Protein AF-A0A9P5ZU02-F1 (afdb_monomer_lite)

Radius of gyration: 15.16 Å; chains: 1; bounding box: 35×29×35 Å

InterPro domains:
  IPR001128 Cytochrome P450 [PF00067] (3-68)
  IPR002401 Cytochrome P450, E-class, group I [PR00463] (22-46)
  IPR002401 Cytochrome P450, E-class, group I [PR00463] (61-70)
  IPR036396 Cytochrome P450 superfamily [G3DSA:1.10.630.10] (1-69)
  IPR036396 Cytochrome P450 superfamily [SSF48264] (2-68)
  IPR050364 Cytochrome P450 monooxygenase, fungi [PTHR46300] (2-68)

Organism: Pleurotus eryngii (NCBI:txid5323)

pLDDT: mean 75.66, std 14.56, range [38.59, 95.25]

Foldseek 3Di:
DACAWDDDPPDIDGHPHDDDDPLVCVQQDCVQDPPSVDPDPCQQVDAPVDRQAGPVRHGPCPVVNDDDPD

Structure (mmCIF, N/CA/C/O backbone):
data_AF-A0A9P5ZU02-F1
#
_entry.id   AF-A0A9P5ZU02-F1
#
loop_
_atom_site.group_PDB
_atom_site.id
_atom_site.type_symbol
_atom_site.label_atom_id
_atom_site.label_alt_id
_atom_site.label_comp_id
_atom_site.label_asym_id
_atom_site.label_entity_id
_atom_site.label_seq_id
_atom_site.pdbx_PDB_ins_code
_atom_site.Cartn_x
_atom_site.Cartn_y
_atom_site.Cartn_z
_atom_site.occupancy
_atom_site.B_iso_or_equiv
_atom_site.auth_seq_id
_atom_site.auth_comp_id
_atom_site.auth_asym_id
_atom_site.auth_atom_id
_atom_site.pdbx_PDB_model_num
ATOM 1 N N . MET A 1 1 ? -5.981 -3.526 11.292 1.00 83.50 1 MET A N 1
ATOM 2 C CA . MET A 1 1 ? -7.147 -2.848 11.901 1.00 83.50 1 MET A CA 1
ATOM 3 C C . MET A 1 1 ? -6.636 -1.827 12.902 1.00 83.50 1 MET A C 1
ATOM 5 O O . MET A 1 1 ? -5.633 -2.105 13.552 1.00 83.50 1 MET A O 1
ATOM 9 N N . ALA A 1 2 ? -7.265 -0.657 12.994 1.00 88.25 2 ALA A N 1
ATOM 10 C CA . ALA A 1 2 ? -6.919 0.355 13.985 1.00 88.25 2 ALA A CA 1
ATOM 11 C C . ALA A 1 2 ? -7.334 -0.115 15.389 1.00 88.25 2 ALA A C 1
ATOM 13 O O . ALA A 1 2 ? -8.503 -0.410 15.617 1.00 88.25 2 ALA A O 1
ATOM 14 N N . ALA A 1 3 ? -6.380 -0.196 16.319 1.00 90.00 3 ALA A N 1
ATOM 15 C CA . ALA A 1 3 ? -6.636 -0.636 17.697 1.00 90.00 3 ALA A CA 1
ATOM 16 C C . ALA A 1 3 ? -7.266 0.451 18.590 1.00 90.00 3 ALA A C 1
ATOM 18 O O . ALA A 1 3 ? -7.618 0.177 19.728 1.00 90.00 3 ALA A O 1
ATOM 19 N N . ARG A 1 4 ? -7.314 1.691 18.099 1.00 92.50 4 ARG A N 1
ATOM 20 C CA . ARG A 1 4 ? -7.897 2.879 18.731 1.00 92.50 4 ARG A CA 1
ATOM 21 C C . ARG A 1 4 ? -8.059 3.964 17.672 1.00 92.50 4 ARG A C 1
ATOM 23 O O . ARG A 1 4 ? -7.492 3.828 16.583 1.00 92.50 4 ARG A O 1
ATOM 30 N N . ASP A 1 5 ? -8.725 5.053 18.025 1.00 92.69 5 ASP A N 1
ATOM 31 C CA . ASP A 1 5 ? -8.764 6.265 17.208 1.00 92.69 5 ASP A CA 1
ATOM 32 C C . ASP A 1 5 ? -7.346 6.812 16.969 1.00 92.69 5 ASP A C 1
ATOM 34 O O . ASP A 1 5 ? -6.546 6.992 17.895 1.00 92.69 5 ASP A O 1
ATOM 38 N N . ILE A 1 6 ? -7.019 7.070 15.702 1.00 93.88 6 ILE A N 1
ATOM 39 C CA . ILE A 1 6 ? -5.727 7.602 15.264 1.00 93.88 6 ILE A CA 1
ATOM 40 C C . ILE A 1 6 ? -5.971 8.868 14.443 1.00 93.88 6 ILE A C 1
ATOM 42 O O . ILE A 1 6 ? -6.768 8.888 13.506 1.00 93.88 6 ILE A O 1
ATOM 46 N N . ARG A 1 7 ? -5.225 9.931 14.750 1.00 93.19 7 ARG A N 1
ATOM 47 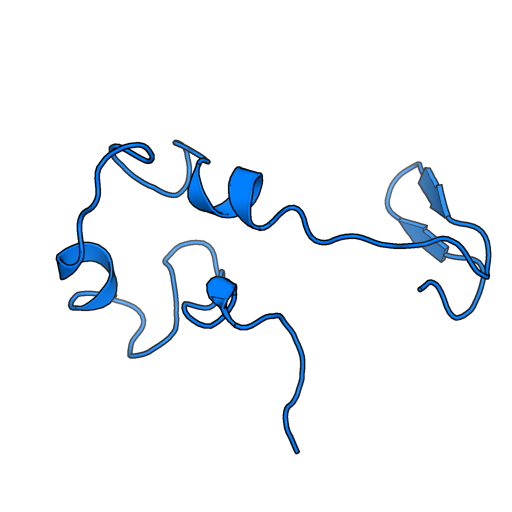C CA . ARG A 1 7 ? -5.081 11.088 13.859 1.00 93.19 7 ARG A CA 1
ATOM 48 C C . ARG A 1 7 ? -3.820 10.894 13.028 1.00 93.19 7 ARG A C 1
ATOM 50 O O . ARG A 1 7 ? -2.719 10.887 13.572 1.00 93.19 7 ARG A O 1
ATOM 57 N N . TYR A 1 8 ? -3.986 10.712 11.722 1.00 85.25 8 TYR A N 1
ATOM 58 C CA . TYR A 1 8 ? -2.880 10.607 10.776 1.00 85.25 8 TYR A CA 1
ATOM 59 C C . TYR A 1 8 ? -2.937 11.775 9.796 1.00 85.25 8 TYR A C 1
ATOM 61 O O . TYR A 1 8 ? -3.877 11.888 9.007 1.00 85.25 8 TYR A O 1
ATOM 69 N N . LYS A 1 9 ? -1.929 12.654 9.849 1.00 88.94 9 LYS A N 1
ATOM 70 C CA . LYS A 1 9 ? -1.950 13.951 9.153 1.00 88.94 9 LYS A CA 1
ATOM 71 C C . LYS A 1 9 ? -3.266 14.686 9.477 1.00 88.94 9 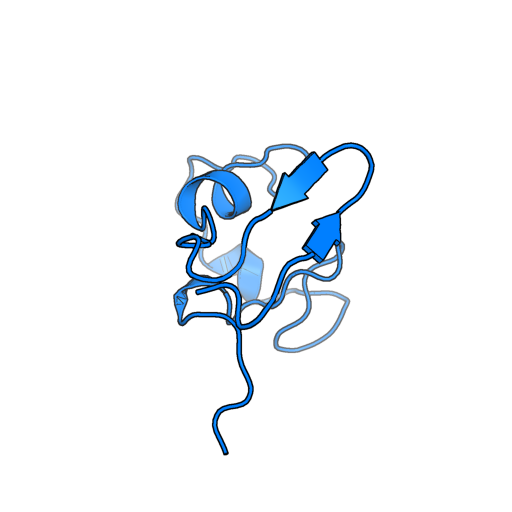LYS A C 1
ATOM 73 O O . LYS A 1 9 ? -3.587 14.882 10.646 1.00 88.94 9 LYS A O 1
ATOM 78 N N . GLU A 1 10 ? -4.048 15.042 8.463 1.00 93.56 10 GLU A N 1
ATOM 79 C CA . GLU A 1 10 ? -5.341 15.722 8.617 1.00 93.56 10 GLU A CA 1
ATOM 80 C C . GLU A 1 10 ? -6.528 14.756 8.802 1.00 93.56 10 GLU A C 1
ATOM 82 O O . GLU A 1 10 ? -7.646 15.184 9.101 1.00 93.56 10 GLU A O 1
ATOM 87 N N . HIS A 1 11 ? -6.292 13.445 8.703 1.00 89.81 11 HIS A N 1
ATOM 88 C CA . HIS A 1 11 ? -7.331 12.420 8.699 1.00 89.81 11 HIS A CA 1
ATOM 89 C C . HIS A 1 11 ? -7.569 11.839 10.095 1.00 89.81 11 HIS A C 1
ATOM 91 O O . HIS A 1 11 ? -6.638 11.586 10.864 1.00 89.81 11 HIS A O 1
ATOM 97 N N . HIS A 1 12 ? -8.842 11.607 10.416 1.00 94.81 12 HIS A N 1
ATOM 98 C CA . HIS A 1 12 ? -9.264 10.840 11.585 1.00 94.81 12 HIS A CA 1
ATOM 99 C C . HIS A 1 12 ? -9.604 9.410 11.158 1.00 94.81 12 HIS A C 1
ATOM 101 O O . HIS A 1 12 ? -10.465 9.215 10.303 1.00 94.81 12 HIS A O 1
ATOM 107 N N . ILE A 1 13 ? -8.917 8.429 11.741 1.00 93.69 13 ILE A N 1
ATOM 108 C CA . ILE A 1 13 ? -9.121 7.000 11.509 1.00 93.69 13 ILE A CA 1
ATOM 109 C C . ILE A 1 13 ? -9.742 6.423 12.786 1.00 93.69 13 ILE A C 1
ATOM 111 O O . ILE A 1 13 ? -9.035 6.343 13.793 1.00 93.69 13 ILE A O 1
ATOM 115 N N . PRO A 1 14 ? -11.029 6.042 12.768 1.00 95.25 14 PRO A N 1
ATOM 116 C CA . PRO A 1 14 ? -11.693 5.478 13.937 1.00 95.25 14 PRO A CA 1
ATOM 117 C C . PRO A 1 14 ? -11.115 4.122 14.359 1.00 95.25 14 PRO A C 1
ATOM 119 O O . PRO A 1 14 ? -10.612 3.355 13.531 1.00 95.25 14 PRO A O 1
ATOM 122 N N . GLU A 1 15 ? -11.260 3.794 15.636 1.00 94.38 15 GLU A N 1
ATOM 123 C CA . GLU A 1 15 ? -11.060 2.454 16.172 1.00 94.38 15 GLU A CA 1
ATOM 124 C C . GLU A 1 15 ? -11.876 1.424 15.379 1.00 94.38 15 GLU A C 1
ATOM 126 O O . GLU A 1 15 ? -13.005 1.670 14.954 1.00 94.38 15 GLU A O 1
ATOM 131 N N . GLY A 1 16 ? -11.279 0.259 15.129 1.00 90.31 16 GLY A N 1
ATOM 132 C CA . GLY A 1 16 ? -11.904 -0.802 14.343 1.00 90.31 16 GLY A CA 1
ATOM 133 C C . GLY A 1 16 ? -11.840 -0.592 12.827 1.00 90.31 16 GLY A C 1
ATOM 134 O O . GLY A 1 16 ? -12.161 -1.517 12.080 1.00 90.31 16 GLY A O 1
ATOM 135 N N . ALA A 1 17 ? -11.361 0.559 12.335 1.00 92.69 17 ALA A N 1
ATOM 136 C CA . ALA A 1 17 ? -11.179 0.770 10.903 1.00 92.69 17 ALA A CA 1
ATOM 137 C C . ALA A 1 17 ? -10.203 -0.256 10.300 1.00 92.69 17 ALA A C 1
ATOM 139 O O . ALA A 1 17 ? -9.139 -0.569 10.857 1.00 92.69 17 ALA A O 1
ATOM 140 N N . ILE A 1 18 ? -10.553 -0.781 9.126 1.00 89.94 18 ILE A N 1
ATOM 141 C CA . ILE A 1 18 ? -9.667 -1.654 8.358 1.00 89.94 18 ILE A CA 1
ATOM 142 C C . ILE A 1 18 ? -8.628 -0.771 7.669 1.00 89.94 18 ILE A C 1
ATOM 144 O O . ILE A 1 18 ? -8.963 0.129 6.908 1.00 89.94 18 ILE A O 1
ATOM 148 N N . ILE A 1 19 ? -7.356 -1.049 7.945 1.00 85.69 19 ILE A N 1
ATOM 149 C CA . ILE A 1 19 ? -6.218 -0.393 7.302 1.00 85.69 19 ILE A CA 1
ATOM 150 C C . ILE A 1 19 ? -5.627 -1.418 6.343 1.00 85.69 19 ILE A C 1
ATOM 152 O O . ILE A 1 19 ? -5.230 -2.499 6.783 1.00 85.69 19 ILE A O 1
ATOM 156 N N . VAL A 1 20 ? -5.599 -1.082 5.055 1.00 86.75 20 VAL A N 1
ATOM 157 C CA . VAL A 1 20 ? -5.039 -1.923 3.994 1.00 86.75 20 VAL A CA 1
ATOM 158 C C . VAL A 1 20 ? -3.793 -1.244 3.452 1.00 86.75 20 VAL A C 1
ATOM 160 O O . VAL A 1 20 ? -3.814 -0.060 3.121 1.00 86.75 20 VAL A O 1
ATOM 163 N N . MET A 1 21 ? -2.706 -2.000 3.355 1.00 82.44 21 MET A N 1
ATOM 164 C CA . MET A 1 21 ? -1.505 -1.562 2.659 1.00 82.44 21 MET A CA 1
ATOM 165 C C . MET A 1 21 ? -1.698 -1.821 1.165 1.00 82.44 21 MET A C 1
ATOM 167 O O . MET A 1 21 ? -1.830 -2.975 0.760 1.00 82.44 21 MET A O 1
ATOM 171 N N . ASN A 1 22 ? -1.739 -0.762 0.352 1.00 84.62 22 ASN A N 1
ATOM 172 C CA . ASN A 1 22 ? -1.839 -0.885 -1.103 1.00 84.62 22 ASN A CA 1
ATOM 173 C C . ASN A 1 22 ? -0.480 -1.289 -1.690 1.00 84.62 22 ASN A C 1
ATOM 175 O O . ASN A 1 22 ? 0.242 -0.460 -2.237 1.00 84.62 22 ASN A O 1
ATOM 179 N N . THR A 1 23 ? -0.127 -2.564 -1.535 1.00 80.88 23 THR A N 1
ATOM 180 C CA . THR A 1 23 ? 1.132 -3.120 -2.0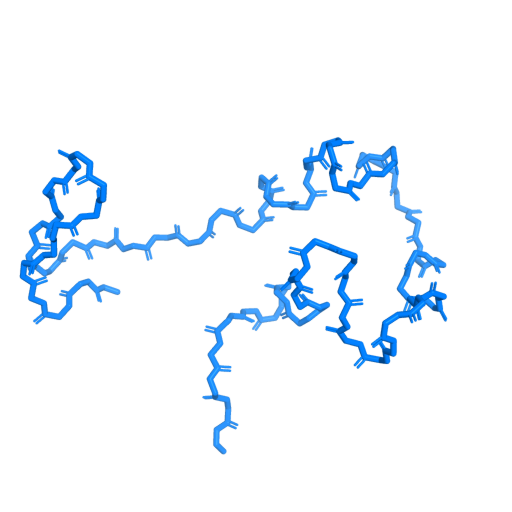45 1.00 80.88 23 THR A CA 1
ATOM 181 C C . THR A 1 23 ? 1.259 -2.926 -3.550 1.00 80.88 23 THR A C 1
ATOM 183 O O . THR A 1 23 ? 2.325 -2.539 -4.006 1.00 80.88 23 THR A O 1
ATOM 186 N N . TRP A 1 24 ? 0.175 -3.100 -4.314 1.00 83.75 24 TRP A N 1
ATOM 187 C CA . TRP A 1 24 ? 0.190 -2.861 -5.760 1.00 83.75 24 TRP A CA 1
ATOM 188 C C . TRP A 1 24 ? 0.622 -1.431 -6.095 1.00 83.75 24 TRP A C 1
ATOM 190 O O . TRP A 1 24 ? 1.566 -1.256 -6.856 1.00 83.75 24 TRP A O 1
ATOM 200 N N . GLY A 1 25 ? -0.009 -0.428 -5.473 1.00 84.44 25 GLY A N 1
ATOM 201 C CA . GLY A 1 25 ? 0.326 0.978 -5.707 1.00 84.44 25 GLY A CA 1
ATOM 202 C C . GLY A 1 25 ? 1.762 1.319 -5.315 1.00 84.44 25 GLY A C 1
ATOM 203 O O . GLY A 1 25 ? 2.425 2.033 -6.050 1.00 84.44 25 GLY A O 1
ATOM 204 N N . ILE A 1 26 ? 2.259 0.750 -4.212 1.00 82.19 26 ILE A N 1
ATOM 205 C CA . ILE A 1 26 ? 3.656 0.916 -3.783 1.00 82.19 26 ILE A CA 1
ATOM 206 C C . ILE A 1 26 ? 4.625 0.366 -4.843 1.00 82.19 26 ILE A C 1
ATOM 208 O O . ILE A 1 26 ? 5.598 1.027 -5.178 1.00 82.19 26 ILE A O 1
ATOM 212 N N . PHE A 1 27 ? 4.357 -0.819 -5.402 1.00 80.00 27 PHE A N 1
ATOM 213 C CA . PHE A 1 27 ? 5.223 -1.420 -6.426 1.00 80.00 27 PHE A CA 1
ATOM 214 C C . PHE A 1 27 ? 5.068 -0.819 -7.825 1.00 80.00 27 PHE A C 1
ATOM 216 O O . PHE A 1 27 ? 5.908 -1.088 -8.678 1.00 80.00 27 PHE A O 1
ATOM 223 N N . HIS A 1 28 ? 4.026 -0.015 -8.057 1.00 86.19 28 HIS A N 1
ATOM 224 C CA . HIS A 1 28 ? 3.782 0.647 -9.341 1.00 86.19 28 HIS A CA 1
ATOM 225 C C . HIS A 1 28 ? 4.083 2.153 -9.316 1.00 86.19 28 HIS A C 1
ATOM 227 O O . HIS A 1 28 ? 3.733 2.875 -10.250 1.00 86.19 28 HIS A O 1
ATOM 233 N N . ASP A 1 29 ? 4.728 2.641 -8.256 1.00 84.31 29 ASP A N 1
ATOM 234 C CA . ASP A 1 29 ? 5.113 4.041 -8.140 1.00 84.31 29 ASP A CA 1
ATOM 235 C C . ASP A 1 29 ? 6.358 4.339 -8.988 1.00 84.31 29 ASP A C 1
ATOM 237 O O . ASP A 1 29 ? 7.459 3.880 -8.688 1.00 84.31 29 ASP A O 1
ATOM 241 N N . ALA A 1 30 ? 6.189 5.126 -10.051 1.00 84.94 30 ALA A N 1
ATOM 242 C CA . ALA A 1 30 ? 7.272 5.498 -10.958 1.00 84.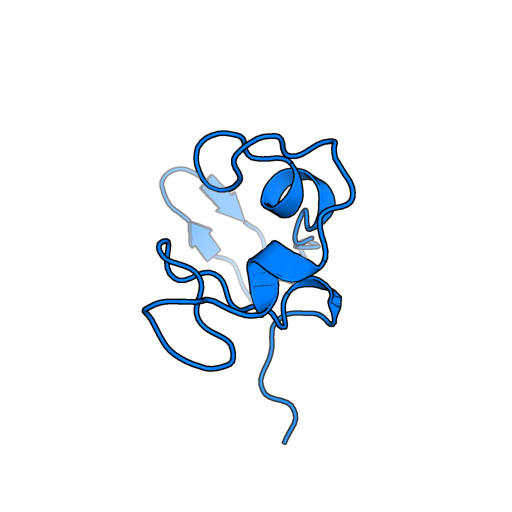94 30 ALA A CA 1
ATOM 243 C C . ALA A 1 30 ? 8.323 6.428 -10.319 1.00 84.94 30 ALA A C 1
ATOM 245 O O . ALA A 1 30 ? 9.415 6.556 -10.871 1.00 84.94 30 ALA A O 1
ATOM 246 N N . GLU A 1 31 ? 8.024 7.074 -9.183 1.00 83.81 31 GLU A N 1
ATOM 247 C CA . GLU A 1 31 ? 9.019 7.854 -8.428 1.00 83.81 31 GLU A CA 1
ATOM 248 C C . GLU A 1 31 ? 10.018 6.947 -7.693 1.00 83.81 31 GLU A C 1
ATOM 250 O O . GLU A 1 31 ? 11.148 7.353 -7.425 1.00 83.81 31 GLU A O 1
ATOM 255 N N . VAL A 1 32 ? 9.609 5.711 -7.396 1.00 77.06 32 VAL A N 1
ATOM 256 C CA . VAL A 1 32 ? 10.401 4.707 -6.674 1.00 77.06 32 VAL A CA 1
ATOM 257 C C . VAL A 1 32 ? 11.031 3.697 -7.634 1.00 77.06 32 VAL A C 1
ATOM 259 O O . VAL A 1 32 ? 12.171 3.266 -7.463 1.00 77.06 32 VAL A O 1
ATOM 262 N N . PHE A 1 33 ? 10.270 3.300 -8.648 1.00 78.75 33 PHE A N 1
ATOM 263 C CA . PHE A 1 33 ? 10.538 2.150 -9.488 1.00 78.75 33 PHE A CA 1
ATOM 264 C C . PHE A 1 33 ? 10.613 2.572 -10.953 1.00 78.75 33 PHE A C 1
ATOM 266 O O . PHE A 1 33 ? 9.590 2.796 -11.593 1.00 78.75 33 PHE A O 1
ATOM 273 N N . GLU A 1 34 ? 11.824 2.634 -11.517 1.00 79.62 34 GLU A N 1
ATOM 274 C CA . GLU A 1 34 ? 12.003 2.896 -12.949 1.00 79.62 34 GLU A CA 1
ATOM 275 C C . GLU A 1 34 ? 11.336 1.775 -13.765 1.00 79.62 34 GLU A C 1
ATOM 277 O O . GLU A 1 34 ? 11.610 0.600 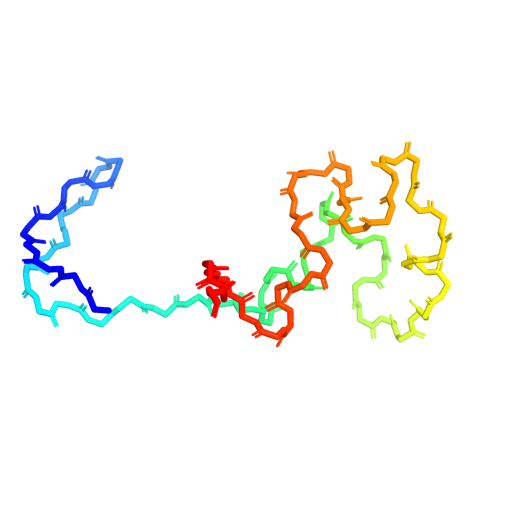-13.545 1.00 79.62 34 GLU A O 1
ATOM 282 N N . ASN A 1 35 ? 10.439 2.110 -14.697 1.00 82.75 35 ASN A N 1
ATOM 283 C CA . ASN A 1 35 ? 9.614 1.136 -15.430 1.00 82.75 35 ASN A CA 1
ATOM 284 C C . ASN A 1 35 ? 8.841 0.172 -14.493 1.00 82.75 35 ASN A C 1
ATOM 286 O O . ASN A 1 35 ? 9.136 -1.027 -14.470 1.00 82.75 35 ASN A O 1
ATOM 290 N N . PRO A 1 36 ? 7.865 0.668 -13.710 1.00 82.81 36 PRO A N 1
ATOM 291 C CA . PRO A 1 36 ? 7.176 -0.121 -12.683 1.00 82.81 36 PRO A CA 1
ATOM 292 C C . PRO A 1 36 ? 6.366 -1.304 -13.236 1.00 82.81 36 PRO A C 1
ATOM 294 O O . PRO A 1 36 ? 6.207 -2.315 -12.562 1.00 82.81 36 PRO A O 1
ATOM 297 N N . ASP A 1 37 ? 5.887 -1.197 -14.476 1.00 87.06 37 ASP A N 1
ATOM 298 C CA . ASP A 1 37 ? 5.070 -2.227 -15.130 1.00 87.06 37 ASP A CA 1
ATOM 299 C C . ASP A 1 37 ? 5.898 -3.385 -15.724 1.00 87.06 37 ASP A C 1
ATOM 301 O O . ASP A 1 37 ? 5.343 -4.365 -16.230 1.00 87.06 37 ASP A O 1
ATOM 305 N N . THR A 1 38 ? 7.231 -3.285 -15.695 1.00 87.19 38 THR A N 1
ATOM 306 C CA . THR A 1 38 ? 8.133 -4.295 -16.259 1.00 87.19 38 THR A CA 1
ATOM 307 C C . THR A 1 38 ? 8.583 -5.270 -15.177 1.00 87.19 38 THR A C 1
ATOM 309 O O . THR A 1 38 ? 9.112 -4.872 -14.141 1.00 87.19 38 THR A O 1
ATOM 312 N N . PHE A 1 39 ? 8.447 -6.573 -15.441 1.00 82.94 39 PHE A N 1
ATOM 313 C CA . PHE A 1 39 ? 9.042 -7.601 -14.589 1.00 82.94 39 PHE A CA 1
ATOM 314 C C . PHE A 1 39 ? 10.572 -7.586 -14.728 1.00 82.94 39 PHE A C 1
ATOM 316 O O . PHE A 1 39 ? 11.121 -8.151 -15.673 1.00 82.94 39 PHE A O 1
ATOM 323 N N . ASP A 1 40 ? 11.243 -6.933 -13.779 1.00 78.44 40 ASP A N 1
ATOM 324 C CA . ASP A 1 40 ? 12.699 -6.821 -13.697 1.00 78.44 40 ASP A CA 1
ATOM 325 C C . ASP A 1 40 ? 13.213 -7.416 -12.370 1.00 78.44 40 ASP A C 1
ATOM 327 O O . ASP A 1 40 ? 13.205 -6.740 -11.336 1.00 78.44 40 ASP A O 1
ATOM 331 N N . PRO A 1 41 ? 13.639 -8.692 -12.361 1.00 76.81 41 PRO A N 1
ATOM 332 C CA . PRO A 1 41 ? 14.145 -9.344 -11.157 1.00 76.81 41 PRO A CA 1
ATOM 333 C C . PRO A 1 41 ? 15.520 -8.818 -10.718 1.00 76.81 41 PRO A C 1
ATOM 335 O O . PRO A 1 41 ? 15.871 -8.970 -9.548 1.00 76.81 41 PRO A O 1
ATOM 338 N N . GLU A 1 42 ? 16.303 -8.201 -11.613 1.00 77.19 42 GLU A N 1
ATOM 339 C CA . GLU A 1 42 ? 17.644 -7.694 -11.285 1.00 77.19 42 GLU A CA 1
ATOM 340 C C . GLU A 1 42 ? 17.595 -6.468 -10.363 1.00 77.19 42 GLU A C 1
ATOM 342 O O . GLU A 1 42 ? 18.551 -6.200 -9.630 1.00 77.19 42 GLU A O 1
ATOM 347 N N . ARG A 1 43 ? 16.451 -5.780 -10.324 1.00 74.94 43 ARG A N 1
ATOM 348 C CA . ARG A 1 43 ? 16.167 -4.633 -9.454 1.00 74.94 43 ARG A CA 1
ATOM 349 C C . ARG A 1 43 ? 16.449 -4.871 -7.971 1.00 74.94 43 ARG A C 1
ATOM 351 O O . ARG A 1 43 ? 16.839 -3.946 -7.269 1.00 74.94 43 ARG A O 1
ATOM 358 N N . TYR A 1 44 ? 16.285 -6.106 -7.501 1.00 71.31 44 TYR A N 1
ATOM 359 C CA . TYR A 1 44 ? 16.491 -6.483 -6.097 1.00 71.31 44 TYR A CA 1
ATOM 360 C C . TYR A 1 44 ? 17.882 -7.077 -5.830 1.00 71.31 44 TYR A C 1
ATOM 362 O O . TYR A 1 44 ? 18.207 -7.415 -4.698 1.00 71.31 44 TYR A O 1
ATOM 370 N N . VAL A 1 45 ? 18.714 -7.226 -6.867 1.00 69.31 45 VAL A N 1
ATOM 371 C CA . VAL A 1 45 ? 20.054 -7.835 -6.776 1.00 69.31 45 VAL A CA 1
ATOM 372 C C . VAL A 1 45 ? 21.134 -6.785 -6.489 1.00 69.31 45 VAL A C 1
ATOM 374 O O . VAL A 1 45 ? 22.195 -7.114 -5.965 1.00 69.31 45 VAL A O 1
ATOM 377 N N . LYS A 1 46 ? 20.880 -5.512 -6.825 1.00 56.09 46 LYS A N 1
ATOM 378 C CA . LYS A 1 46 ? 21.836 -4.399 -6.696 1.00 56.09 46 LYS A CA 1
ATOM 379 C C . LYS A 1 46 ? 21.269 -3.232 -5.890 1.00 56.09 46 LYS A C 1
ATOM 381 O O . LYS A 1 46 ? 21.370 -2.082 -6.310 1.00 56.09 46 LYS A O 1
ATOM 386 N N . SER A 1 47 ? 20.677 -3.507 -4.734 1.00 58.22 47 SER A N 1
ATOM 387 C CA . SER A 1 47 ? 20.422 -2.412 -3.805 1.00 58.22 47 SER A CA 1
ATOM 388 C C . SER A 1 47 ? 21.755 -1.875 -3.269 1.00 58.22 47 SER A C 1
ATOM 390 O O . SER A 1 47 ? 22.511 -2.595 -2.614 1.00 58.22 47 SER A O 1
ATOM 392 N N . GLU A 1 48 ? 22.028 -0.588 -3.500 1.00 53.66 48 GLU A N 1
ATOM 393 C CA . GLU A 1 48 ? 23.152 0.138 -2.885 1.00 53.66 48 GLU A CA 1
ATOM 394 C C . GLU A 1 48 ? 23.035 0.230 -1.347 1.00 53.66 48 GLU A C 1
ATOM 396 O O . GLU A 1 48 ? 23.977 0.641 -0.669 1.00 53.66 48 GLU A O 1
ATOM 401 N N . TYR A 1 49 ? 21.893 -0.183 -0.787 1.00 53.94 49 TYR A N 1
ATOM 402 C CA . TYR A 1 49 ? 21.536 -0.087 0.628 1.00 53.94 49 TYR A CA 1
ATOM 403 C C . TYR A 1 49 ? 21.597 -1.440 1.366 1.00 53.94 49 TYR A C 1
ATOM 405 O O . TYR A 1 49 ? 21.317 -1.496 2.566 1.00 53.94 49 TYR A O 1
ATOM 413 N N . GLY A 1 50 ? 22.033 -2.508 0.683 1.00 53.41 50 GLY A N 1
ATOM 414 C CA . GLY A 1 50 ? 22.157 -3.868 1.219 1.00 53.41 50 GLY A CA 1
ATOM 415 C C . GLY A 1 50 ? 20.889 -4.713 1.057 1.00 53.41 50 GLY A C 1
ATOM 416 O O . GLY A 1 50 ? 19.832 -4.201 0.691 1.00 53.41 50 GLY A O 1
ATOM 417 N N . ASP A 1 51 ? 21.007 -6.019 1.330 1.00 53.50 51 ASP A N 1
ATOM 418 C CA . ASP A 1 51 ? 19.911 -6.992 1.212 1.00 53.50 51 ASP A CA 1
ATOM 419 C C . ASP A 1 51 ? 18.667 -6.520 1.991 1.00 53.50 51 ASP A C 1
ATOM 421 O O . ASP A 1 51 ? 18.643 -6.544 3.226 1.00 53.50 51 ASP A O 1
ATOM 425 N N . GLY A 1 52 ? 17.617 -6.098 1.281 1.00 53.84 52 GLY A N 1
ATOM 426 C CA . GLY A 1 52 ? 16.326 -5.756 1.875 1.00 53.84 52 GLY A CA 1
ATOM 427 C C . GLY A 1 52 ? 15.990 -4.267 1.989 1.00 53.84 52 GLY A C 1
ATOM 428 O O . GLY A 1 52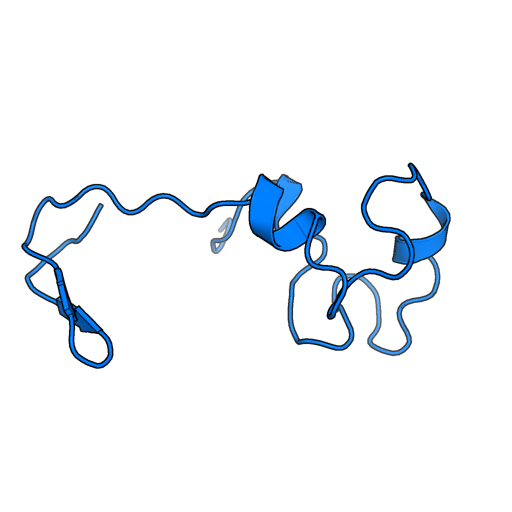 ? 14.919 -3.963 2.529 1.00 53.84 52 GLY A O 1
ATOM 429 N N . ALA A 1 53 ? 16.855 -3.350 1.544 1.00 51.31 53 ALA A N 1
ATOM 430 C CA . ALA A 1 53 ? 16.614 -1.909 1.621 1.00 51.31 53 ALA A CA 1
ATOM 431 C C . ALA A 1 53 ? 16.472 -1.281 0.228 1.00 51.31 53 ALA A C 1
ATOM 433 O O . ALA A 1 53 ? 17.391 -1.337 -0.573 1.00 51.31 53 ALA A O 1
ATOM 434 N N . SER A 1 54 ? 15.346 -0.636 -0.054 1.00 58.62 54 SER A N 1
ATOM 435 C CA . SER A 1 54 ? 15.147 0.184 -1.254 1.00 58.62 54 SER A CA 1
ATOM 436 C C . SER A 1 54 ? 15.646 1.625 -1.007 1.00 58.62 54 SER A C 1
ATOM 438 O O . SER A 1 54 ? 15.634 2.068 0.150 1.00 58.62 54 SER A O 1
ATOM 440 N N . PRO A 1 55 ? 16.076 2.381 -2.041 1.00 54.19 55 PRO A N 1
ATOM 441 C CA . PRO A 1 55 ? 16.559 3.765 -1.909 1.00 54.19 55 PRO A CA 1
ATOM 442 C C . PRO A 1 55 ? 15.636 4.731 -1.156 1.00 54.19 55 PRO A C 1
ATOM 444 O O . PRO A 1 55 ? 16.086 5.711 -0.565 1.00 54.19 55 PRO A O 1
ATOM 447 N N . ASP A 1 56 ? 14.342 4.446 -1.158 1.00 62.75 56 ASP A N 1
ATOM 448 C CA . ASP A 1 56 ? 13.269 5.229 -0.552 1.00 62.75 56 ASP A CA 1
ATOM 449 C C . ASP A 1 56 ? 12.847 4.723 0.844 1.00 62.75 56 ASP A C 1
ATOM 451 O O . ASP A 1 56 ? 11.891 5.218 1.444 1.00 62.75 56 ASP A O 1
ATOM 455 N N . GLY A 1 57 ? 13.571 3.745 1.398 1.00 61.28 57 GLY A N 1
ATOM 456 C CA . GLY A 1 57 ? 13.288 3.161 2.708 1.00 61.28 57 GLY A CA 1
ATOM 457 C C . GLY A 1 57 ? 12.176 2.110 2.701 1.00 61.28 57 GLY A C 1
ATOM 458 O O . GLY A 1 57 ? 11.801 1.615 3.772 1.00 61.28 57 GLY A O 1
ATOM 459 N N . LEU A 1 58 ? 11.660 1.733 1.526 1.00 64.50 58 LEU A N 1
ATOM 460 C CA . LEU A 1 58 ? 10.821 0.548 1.399 1.00 64.50 58 LEU A CA 1
ATOM 461 C C . LEU A 1 58 ? 11.655 -0.711 1.651 1.00 64.50 58 LEU A C 1
ATOM 463 O O . LEU A 1 58 ? 12.841 -0.787 1.337 1.00 64.50 58 LEU A O 1
ATOM 467 N N . ARG A 1 59 ? 11.024 -1.714 2.260 1.00 65.69 59 ARG A N 1
ATOM 468 C CA . ARG A 1 59 ? 11.648 -3.024 2.450 1.00 65.69 59 ARG A CA 1
ATOM 469 C C . ARG A 1 59 ? 11.322 -3.913 1.265 1.00 65.69 59 ARG A C 1
ATOM 471 O O . ARG A 1 59 ? 10.150 -4.029 0.907 1.00 65.69 59 ARG A O 1
ATOM 478 N N . ASP A 1 60 ? 12.302 -4.667 0.785 1.00 66.38 60 ASP A N 1
ATOM 479 C CA . ASP A 1 60 ? 12.080 -5.671 -0.270 1.00 66.38 60 ASP A CA 1
ATOM 480 C C . ASP A 1 60 ? 11.120 -6.787 0.184 1.00 66.38 60 ASP A C 1
ATOM 482 O O . ASP A 1 60 ? 10.594 -7.555 -0.616 1.00 66.38 60 ASP A O 1
ATOM 486 N N . THR A 1 61 ? 10.834 -6.861 1.490 1.00 63.84 61 THR A N 1
ATOM 487 C CA . THR A 1 61 ? 9.881 -7.803 2.082 1.00 63.84 61 THR A CA 1
ATOM 488 C C . THR A 1 61 ? 8.420 -7.376 1.969 1.00 63.84 61 THR A C 1
ATOM 490 O O . THR A 1 61 ? 7.547 -8.174 2.296 1.00 63.84 61 THR A O 1
ATOM 493 N N . LEU A 1 62 ? 8.117 -6.152 1.524 1.00 69.19 62 LEU A N 1
ATOM 494 C CA . LEU A 1 62 ? 6.743 -5.655 1.394 1.00 69.19 62 LEU A CA 1
ATOM 495 C C . LEU A 1 62 ? 5.787 -6.545 0.565 1.00 69.19 62 LEU A C 1
ATOM 497 O O . LEU A 1 62 ? 4.606 -6.573 0.928 1.00 69.19 62 LEU A O 1
ATOM 501 N N . PRO A 1 63 ? 6.219 -7.328 -0.455 1.00 65.81 63 PRO A N 1
ATOM 502 C CA . PRO A 1 63 ? 5.335 -8.290 -1.121 1.00 65.81 63 PRO A CA 1
ATOM 503 C C . PRO A 1 63 ? 4.860 -9.404 -0.177 1.00 65.81 63 PRO A C 1
ATOM 505 O O . PRO A 1 63 ? 3.762 -9.931 -0.333 1.00 65.81 63 PRO A O 1
ATOM 508 N N . PHE A 1 64 ? 5.669 -9.734 0.831 1.00 68.75 64 PHE A N 1
ATOM 509 C CA . PHE A 1 64 ? 5.376 -10.728 1.865 1.00 68.75 64 PHE A CA 1
ATOM 510 C C . PHE A 1 64 ? 4.700 -10.113 3.102 1.00 68.75 64 PHE A C 1
ATOM 512 O O . PHE A 1 64 ? 4.445 -10.807 4.086 1.00 68.75 64 PHE A O 1
ATOM 519 N N . GLY A 1 65 ? 4.380 -8.817 3.049 1.00 61.56 65 GLY A N 1
ATOM 520 C CA . GLY A 1 65 ? 3.768 -8.061 4.133 1.00 61.56 65 GLY A CA 1
ATOM 521 C C . GLY A 1 65 ? 4.758 -7.208 4.929 1.00 61.56 65 GLY A C 1
ATOM 522 O O . GLY A 1 65 ? 5.975 -7.255 4.764 1.00 61.56 65 GLY A O 1
ATOM 523 N N . ALA A 1 66 ? 4.205 -6.386 5.816 1.00 63.72 66 ALA A N 1
ATOM 524 C CA . ALA A 1 66 ? 4.960 -5.507 6.699 1.00 63.72 66 ALA A CA 1
ATOM 525 C C . ALA A 1 66 ? 4.639 -5.855 8.159 1.00 63.72 66 ALA A C 1
ATOM 527 O O . ALA A 1 66 ? 3.485 -5.785 8.579 1.00 63.72 66 ALA A O 1
ATOM 528 N N . GLY A 1 67 ? 5.657 -6.232 8.936 1.00 61.88 67 GLY A N 1
ATOM 529 C CA . GLY A 1 67 ? 5.531 -6.576 10.355 1.00 61.88 67 GLY A CA 1
ATOM 530 C C . GLY A 1 67 ? 6.820 -7.183 10.916 1.00 61.88 67 GLY A C 1
ATOM 531 O O . GLY A 1 67 ? 7.727 -7.525 10.160 1.00 61.88 67 GLY A O 1
ATOM 532 N N . ARG A 1 68 ? 6.931 -7.313 12.244 1.00 49.69 68 ARG A N 1
ATOM 533 C CA . ARG A 1 68 ? 7.911 -8.233 12.843 1.00 49.69 68 ARG A CA 1
ATOM 534 C C . ARG A 1 68 ? 7.328 -9.641 12.760 1.00 49.69 68 ARG A C 1
ATOM 536 O O . ARG A 1 68 ? 6.300 -9.894 13.381 1.00 49.69 68 ARG A O 1
ATOM 543 N N . VAL A 1 69 ? 7.989 -10.532 12.030 1.00 47.22 69 VAL A N 1
ATOM 544 C CA . VAL A 1 69 ? 7.885 -11.974 12.282 1.00 47.22 69 VAL A CA 1
ATOM 545 C C . VAL A 1 69 ? 8.815 -12.228 13.466 1.00 47.22 69 VAL A C 1
ATOM 547 O O . VAL A 1 69 ? 10.018 -12.000 13.340 1.00 47.22 69 VAL A O 1
ATOM 550 N N . SER A 1 70 ? 8.261 -12.531 14.642 1.00 38.59 70 SER A N 1
ATOM 551 C CA . SER A 1 70 ? 9.058 -13.082 15.746 1.00 38.59 70 SER A CA 1
ATOM 552 C C . SER A 1 70 ? 9.319 -14.556 15.501 1.00 38.59 70 SER A C 1
ATOM 554 O O . SER A 1 70 ? 8.325 -15.218 15.119 1.00 38.59 70 SER A O 1
#

Secondary structure (DSSP, 8-state):
--SS-EEETTEEE-TT------HHHHHT-TTTSSSTTS--GGGGT--TT-TTB-TTS-BTTGGG-SS---

Sequence (70 aa):
MAARDIRYKEHHIPEGAIIVMNTWGIFHDAEVFENPDTFDPERYVKSEYGDGASPDGLRDTLPFGAGRVS